Protein AF-A0A969SYC5-F1 (afdb_monomer)

Foldseek 3Di:
DVVPDDDDDDPPDDPCVVLLVVQVVCVVVVDQAEAEDLDPVCLLSADPRHWYWYDDPPHDDIDTHHNVNSCVVQVHPGSVCVVVLCLQQDDPVVRRPHNPPGHDPPPD

Nearest PDB structures (foldseek):
  1taq-assembly1_A  TM=8.694E-01  e=1.269E-05  Thermus aquaticus
  6vde-assembly1_A  TM=8.308E-01  e=5.771E-05  Mycolicibacterium smegmatis
  5hml-assembly2_B  TM=8.496E-01  e=2.017E-04  Tequintavirus T5
  5hp4-assembly1_A  TM=8.505E-01  e=5.786E-04  Tequintavirus T5
  3zde-assembly1_A  TM=8.507E-01  e=5.417E-04  Escherichia coli

Sequence (108 aa):
DAMNIKHQYIQNYEADDVIGTLSVLAYQKGYHVYMVTPDKDYIQLLEDSVFMYKPRKAGNDIEIFDKAAALQKFEIESIPQFIDVLALMGDAADNVPGAPGIGAKNSH

Structure (mmCIF, N/CA/C/O backbone):
data_AF-A0A969SYC5-F1
#
_entry.id   AF-A0A969SYC5-F1
#
loop_
_atom_site.group_PDB
_atom_site.id
_atom_site.type_symbol
_atom_site.label_atom_id
_atom_site.label_alt_id
_atom_site.label_comp_id
_atom_site.label_asym_id
_atom_site.label_entity_id
_atom_site.label_seq_id
_atom_site.pdbx_PDB_ins_code
_atom_site.Cartn_x
_atom_site.Cartn_y
_atom_site.Cartn_z
_atom_site.occupancy
_atom_site.B_iso_or_equiv
_atom_site.auth_seq_id
_atom_site.auth_comp_id
_atom_site.auth_asym_id
_atom_site.auth_atom_id
_atom_site.pdbx_PDB_model_num
ATOM 1 N N . ASP A 1 1 ? 25.010 -11.320 -9.933 1.00 55.66 1 ASP A N 1
ATOM 2 C CA . ASP A 1 1 ? 24.204 -12.260 -9.126 1.00 55.66 1 ASP A CA 1
ATOM 3 C C . ASP A 1 1 ? 23.711 -13.448 -9.935 1.00 55.66 1 ASP A C 1
ATOM 5 O O . ASP A 1 1 ? 23.376 -13.288 -11.103 1.00 55.66 1 ASP A O 1
ATOM 9 N N . ALA A 1 2 ? 23.700 -14.639 -9.321 1.00 68.81 2 ALA A N 1
ATOM 10 C CA . ALA A 1 2 ? 23.469 -15.936 -9.977 1.00 68.81 2 ALA A CA 1
ATOM 11 C C . ALA A 1 2 ? 22.073 -16.104 -10.610 1.00 68.81 2 ALA A C 1
ATOM 13 O O . ALA A 1 2 ? 21.901 -16.944 -11.486 1.00 68.81 2 ALA A O 1
ATOM 14 N N . MET A 1 3 ? 21.092 -15.298 -10.187 1.00 83.88 3 MET A N 1
ATOM 15 C CA . MET A 1 3 ? 19.702 -15.360 -10.665 1.00 83.88 3 MET A CA 1
ATOM 16 C C . MET A 1 3 ? 19.327 -14.239 -11.647 1.00 83.88 3 MET A C 1
ATOM 18 O O . MET A 1 3 ? 18.187 -14.186 -12.094 1.00 83.88 3 MET A O 1
ATOM 22 N N . ASN A 1 4 ? 20.259 -13.336 -11.985 1.00 85.69 4 ASN A N 1
ATOM 23 C CA . ASN A 1 4 ? 20.014 -12.201 -12.888 1.00 85.69 4 ASN A CA 1
ATOM 24 C C . ASN A 1 4 ? 18.807 -11.313 -12.488 1.00 85.69 4 ASN A C 1
ATOM 26 O O . ASN A 1 4 ? 18.106 -10.762 -13.339 1.00 85.69 4 ASN A O 1
ATOM 30 N N . ILE A 1 5 ? 18.558 -11.181 -11.182 1.00 86.62 5 ILE A N 1
ATOM 31 C CA . ILE A 1 5 ? 17.530 -10.292 -10.633 1.00 86.62 5 ILE A CA 1
ATOM 32 C C . ILE A 1 5 ? 18.075 -8.863 -10.673 1.00 86.62 5 ILE A C 1
ATOM 34 O O . ILE A 1 5 ? 19.200 -8.607 -10.246 1.00 86.62 5 ILE A O 1
ATOM 38 N N . LYS A 1 6 ? 17.293 -7.920 -11.205 1.00 89.75 6 LYS A N 1
ATOM 39 C CA . LYS A 1 6 ? 17.680 -6.505 -11.199 1.00 89.75 6 LYS A CA 1
ATOM 40 C C . LYS A 1 6 ? 17.503 -5.933 -9.801 1.00 89.75 6 LYS A C 1
ATOM 42 O O . LYS A 1 6 ? 16.414 -6.008 -9.244 1.00 89.75 6 LYS A O 1
ATOM 47 N N . HIS A 1 7 ? 18.554 -5.319 -9.276 1.00 89.62 7 HIS A N 1
ATOM 48 C CA . HIS A 1 7 ? 18.494 -4.570 -8.027 1.00 89.62 7 HIS A CA 1
ATOM 49 C C . HIS A 1 7 ? 18.327 -3.089 -8.372 1.00 89.62 7 HIS A C 1
ATOM 51 O O . HIS A 1 7 ? 19.028 -2.580 -9.248 1.00 89.62 7 HIS A O 1
ATOM 57 N N . GLN A 1 8 ? 17.381 -2.415 -7.724 1.00 89.81 8 GLN A N 1
ATOM 58 C CA . GLN A 1 8 ? 17.132 -0.987 -7.905 1.00 89.81 8 GLN A CA 1
ATOM 59 C C . GLN A 1 8 ? 17.269 -0.289 -6.559 1.00 89.81 8 GLN A C 1
ATOM 61 O O . GLN A 1 8 ? 16.737 -0.757 -5.558 1.00 89.81 8 GLN A O 1
ATOM 66 N N . TYR A 1 9 ? 17.997 0.819 -6.555 1.00 91.25 9 TYR A N 1
ATOM 67 C CA . TYR A 1 9 ? 18.175 1.687 -5.402 1.00 91.25 9 TYR A CA 1
ATOM 68 C C . TYR A 1 9 ? 18.200 3.124 -5.905 1.00 91.25 9 TYR A C 1
ATOM 70 O O . TYR A 1 9 ? 18.903 3.430 -6.872 1.00 91.25 9 TYR A O 1
ATOM 78 N N . ILE A 1 10 ? 17.439 3.993 -5.249 1.00 92.44 10 ILE A N 1
ATOM 79 C CA . ILE A 1 10 ? 17.434 5.423 -5.529 1.00 92.44 10 ILE A CA 1
ATOM 80 C C . ILE A 1 10 ? 17.911 6.127 -4.265 1.00 92.44 10 ILE A C 1
ATOM 82 O O . ILE A 1 10 ? 17.380 5.918 -3.179 1.00 92.44 10 ILE A O 1
ATOM 86 N N .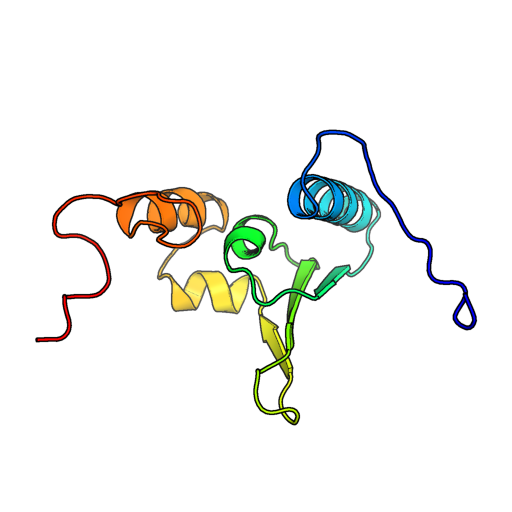 GLN A 1 11 ? 18.953 6.943 -4.407 1.00 94.31 11 GLN A N 1
ATOM 87 C CA . GLN A 1 11 ? 19.526 7.665 -3.281 1.00 94.31 11 GLN A CA 1
ATOM 88 C C . GLN A 1 11 ? 18.478 8.592 -2.648 1.00 94.31 11 GLN A C 1
ATOM 90 O O . GLN A 1 11 ? 17.837 9.364 -3.357 1.00 94.31 11 GLN A O 1
ATOM 95 N N . ASN A 1 12 ? 18.377 8.548 -1.316 1.00 93.38 12 ASN A N 1
ATOM 96 C CA . ASN A 1 12 ? 17.440 9.320 -0.485 1.00 93.38 12 ASN A CA 1
ATOM 97 C C . ASN A 1 12 ? 15.953 8.940 -0.614 1.00 93.38 12 ASN A C 1
ATOM 99 O O . ASN A 1 12 ? 15.117 9.719 -0.171 1.00 93.38 12 ASN A O 1
ATOM 103 N N . TYR A 1 13 ? 15.633 7.783 -1.196 1.00 92.19 13 TYR A N 1
ATOM 104 C CA . TYR A 1 13 ? 14.280 7.223 -1.178 1.00 92.19 13 TYR A CA 1
ATOM 105 C C . TYR A 1 13 ? 14.267 5.919 -0.395 1.00 92.19 13 TYR A C 1
ATOM 107 O O . TYR A 1 13 ? 15.257 5.174 -0.397 1.00 92.19 13 TYR A O 1
ATOM 115 N N . GLU A 1 14 ? 13.147 5.652 0.260 1.00 89.62 14 GLU A N 1
ATOM 116 C CA . GLU A 1 14 ? 12.930 4.395 0.951 1.00 89.62 14 GLU A CA 1
ATOM 117 C C . GLU A 1 14 ? 12.555 3.287 -0.050 1.00 89.62 14 GLU A C 1
ATOM 119 O O . GLU A 1 14 ? 12.305 3.514 -1.241 1.00 89.62 14 GLU A O 1
ATOM 124 N N . ALA A 1 15 ? 12.642 2.030 0.386 1.00 89.94 15 ALA A N 1
ATOM 125 C CA . ALA A 1 15 ? 12.415 0.896 -0.511 1.00 89.94 15 ALA A CA 1
ATOM 126 C C . ALA A 1 15 ? 10.949 0.811 -0.972 1.00 89.94 15 ALA A C 1
ATOM 128 O O . ALA A 1 15 ? 10.675 0.391 -2.097 1.00 89.94 15 ALA A O 1
ATOM 129 N N . ASP A 1 16 ? 10.026 1.219 -0.112 1.00 88.75 16 ASP A N 1
ATOM 130 C CA . ASP A 1 16 ? 8.592 1.325 -0.356 1.00 88.75 16 ASP A CA 1
ATOM 131 C C . ASP A 1 16 ? 8.224 2.422 -1.355 1.00 88.75 16 ASP A C 1
ATOM 133 O O . ASP A 1 16 ? 7.394 2.155 -2.222 1.00 88.75 16 ASP A O 1
ATOM 137 N N . ASP A 1 17 ? 8.909 3.567 -1.364 1.00 90.75 17 ASP A N 1
ATOM 138 C CA . ASP A 1 17 ? 8.754 4.582 -2.415 1.00 90.75 17 ASP A CA 1
ATOM 139 C C . ASP A 1 17 ? 9.059 3.993 -3.802 1.00 90.75 17 ASP A C 1
ATOM 141 O O . ASP A 1 17 ? 8.323 4.173 -4.784 1.00 90.75 17 ASP A O 1
ATOM 145 N N . VAL A 1 18 ? 10.173 3.257 -3.891 1.00 93.81 18 VAL A N 1
ATOM 146 C CA . VAL A 1 18 ? 10.637 2.642 -5.139 1.00 93.81 18 VAL A CA 1
ATOM 147 C C . VAL A 1 18 ? 9.692 1.522 -5.562 1.00 93.81 18 VAL A C 1
ATOM 149 O O . VAL A 1 18 ? 9.294 1.465 -6.730 1.00 93.81 18 VAL A O 1
ATOM 152 N N . ILE A 1 19 ? 9.311 0.634 -4.639 1.00 92.94 19 ILE A N 1
ATOM 153 C CA . ILE A 1 19 ? 8.404 -0.475 -4.946 1.00 92.94 19 ILE A CA 1
ATOM 154 C C . ILE A 1 19 ? 7.016 0.056 -5.297 1.00 92.94 19 ILE A C 1
ATOM 156 O O . ILE A 1 19 ? 6.472 -0.363 -6.314 1.00 92.94 19 ILE A O 1
ATOM 160 N N . GLY A 1 20 ? 6.474 1.010 -4.544 1.00 92.88 20 GLY A N 1
ATOM 161 C CA . GLY A 1 20 ? 5.190 1.644 -4.832 1.00 92.88 20 GLY A CA 1
ATOM 162 C C . GLY A 1 20 ? 5.154 2.258 -6.225 1.00 92.88 20 GLY A C 1
ATOM 163 O O . GLY A 1 20 ? 4.259 1.951 -7.017 1.00 92.88 20 GLY A O 1
ATOM 164 N N . THR A 1 21 ? 6.191 3.018 -6.584 1.00 95.00 21 THR A N 1
ATOM 165 C CA . THR A 1 21 ? 6.328 3.592 -7.929 1.00 95.00 21 THR A CA 1
ATOM 166 C C . THR A 1 21 ? 6.343 2.508 -9.011 1.00 95.00 21 THR A C 1
ATOM 168 O O . THR A 1 21 ? 5.610 2.593 -10.000 1.00 95.00 21 THR A O 1
ATOM 171 N N . LEU A 1 22 ? 7.160 1.463 -8.848 1.00 95.69 22 LEU A N 1
ATOM 172 C CA . LEU A 1 22 ? 7.270 0.388 -9.837 1.00 95.69 22 LEU A CA 1
ATOM 173 C C . LEU A 1 22 ? 5.986 -0.441 -9.947 1.00 95.69 22 LEU A C 1
ATOM 175 O O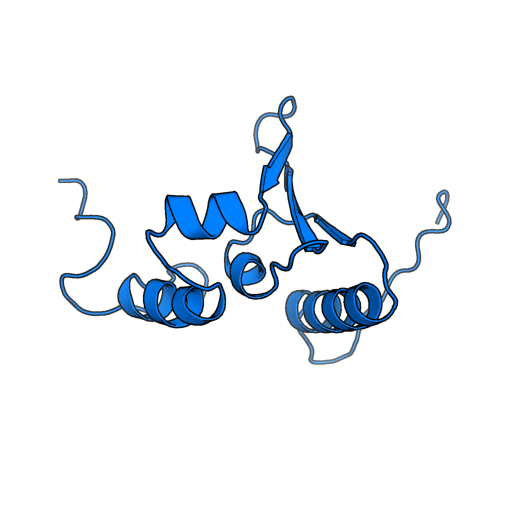 . LEU A 1 22 ? 5.606 -0.808 -11.061 1.00 95.69 22 LEU A O 1
ATOM 179 N N . SER A 1 23 ? 5.309 -0.703 -8.830 1.00 95.81 23 SER A N 1
ATOM 180 C CA . SER A 1 23 ? 4.049 -1.444 -8.776 1.00 95.81 23 SER A CA 1
ATOM 181 C C . SER A 1 23 ? 2.951 -0.726 -9.548 1.00 95.81 23 SER A C 1
ATOM 183 O O . SER A 1 23 ? 2.315 -1.340 -10.404 1.00 95.81 23 SER A O 1
ATOM 185 N N . VAL A 1 24 ? 2.789 0.584 -9.338 1.00 93.94 24 VAL A N 1
ATOM 186 C CA . VAL A 1 24 ? 1.810 1.395 -10.078 1.00 93.94 24 VAL A CA 1
ATOM 187 C C . VAL A 1 24 ? 2.141 1.427 -11.572 1.00 93.94 24 VAL A C 1
ATOM 189 O O . VAL A 1 24 ? 1.269 1.181 -12.406 1.00 93.94 24 VAL A O 1
ATOM 192 N N . LEU A 1 25 ? 3.405 1.665 -11.937 1.00 96.50 25 LEU A N 1
ATOM 193 C CA . LEU A 1 25 ? 3.821 1.701 -13.344 1.00 96.50 25 LEU A CA 1
ATOM 194 C C . LEU A 1 25 ? 3.651 0.348 -14.050 1.00 96.50 25 LEU A C 1
ATOM 196 O O . LEU A 1 25 ? 3.347 0.309 -15.244 1.00 96.50 25 LEU A O 1
ATOM 200 N N . ALA A 1 26 ? 3.882 -0.764 -13.351 1.00 97.00 26 ALA A N 1
ATOM 201 C CA . ALA A 1 26 ? 3.686 -2.104 -13.890 1.00 97.00 26 ALA A CA 1
ATOM 202 C C . ALA A 1 26 ? 2.194 -2.431 -14.037 1.00 97.00 26 ALA A C 1
ATOM 204 O O . ALA A 1 26 ? 1.774 -2.899 -15.096 1.00 97.00 26 ALA A O 1
ATOM 205 N N . TYR A 1 27 ? 1.380 -2.105 -13.034 1.00 96.75 27 TYR A N 1
ATOM 206 C CA . TYR A 1 27 ? -0.070 -2.259 -13.100 1.00 96.75 27 TYR A CA 1
ATOM 207 C C . TYR A 1 27 ? -0.678 -1.494 -14.283 1.00 96.75 27 TYR A C 1
ATOM 209 O O . TYR A 1 27 ? -1.411 -2.069 -15.084 1.00 96.75 27 TYR A O 1
ATOM 217 N N . GLN A 1 28 ? -0.283 -0.232 -14.482 1.00 96.44 28 GLN A N 1
ATOM 218 C CA . GLN A 1 28 ? -0.728 0.590 -15.618 1.00 96.44 28 GLN A CA 1
ATOM 219 C C . GLN A 1 28 ? -0.335 0.013 -16.986 1.00 96.44 28 GLN A C 1
ATOM 221 O O . GLN A 1 28 ? -0.962 0.321 -17.998 1.00 96.44 28 GLN A O 1
ATOM 226 N N . LYS A 1 29 ? 0.697 -0.835 -17.034 1.00 97.94 29 LYS A N 1
ATOM 227 C CA . LYS A 1 29 ? 1.117 -1.565 -18.238 1.00 97.94 29 LYS A CA 1
ATOM 228 C C . LYS A 1 29 ? 0.424 -2.926 -18.391 1.00 97.94 29 LYS A C 1
ATOM 230 O O . LYS A 1 29 ? 0.761 -3.661 -19.316 1.00 97.94 29 LYS A O 1
ATOM 235 N N . GLY A 1 30 ? -0.522 -3.260 -17.513 1.00 97.44 30 GLY A N 1
ATOM 236 C CA . GLY A 1 30 ? -1.291 -4.504 -17.542 1.00 97.44 30 GLY A CA 1
ATOM 237 C C . GLY A 1 30 ? -0.569 -5.714 -16.947 1.00 97.44 30 GLY A C 1
ATOM 238 O O . GLY A 1 30 ? -0.953 -6.845 -17.237 1.00 97.44 30 GLY A O 1
ATOM 239 N N . TYR A 1 31 ? 0.486 -5.512 -16.152 1.00 97.88 31 TYR A N 1
ATOM 240 C CA . TYR A 1 31 ? 1.151 -6.616 -15.459 1.00 97.88 31 TYR A CA 1
ATOM 241 C C . TYR A 1 31 ? 0.409 -7.013 -14.180 1.00 97.88 31 TYR A C 1
ATOM 243 O O . TYR A 1 31 ? -0.142 -6.167 -13.477 1.00 97.88 31 TYR A O 1
ATOM 251 N N . HIS A 1 32 ? 0.498 -8.299 -13.834 1.00 97.25 32 HIS A N 1
ATOM 252 C CA . HIS A 1 32 ? 0.225 -8.770 -12.479 1.00 97.25 32 HIS A CA 1
ATOM 253 C C . HIS A 1 32 ? 1.451 -8.526 -11.600 1.00 97.25 32 HIS A C 1
ATOM 255 O O . HIS A 1 32 ? 2.559 -8.956 -11.933 1.00 97.25 32 HIS A O 1
ATOM 261 N N . VAL A 1 33 ? 1.252 -7.838 -10.481 1.00 97.88 33 VAL A N 1
ATOM 262 C CA . VAL A 1 33 ? 2.324 -7.410 -9.581 1.00 97.88 33 VAL A CA 1
ATOM 263 C C . VAL A 1 33 ? 2.177 -8.114 -8.240 1.00 97.88 33 VAL A C 1
ATOM 265 O O . VAL A 1 33 ? 1.115 -8.073 -7.629 1.00 97.88 33 VAL A O 1
ATOM 268 N N . TYR A 1 34 ? 3.263 -8.719 -7.761 1.00 96.75 34 TYR A N 1
ATOM 269 C CA . TYR A 1 34 ? 3.351 -9.299 -6.422 1.00 96.75 34 TYR A CA 1
ATOM 270 C C . TYR A 1 34 ? 4.436 -8.574 -5.628 1.00 96.75 34 TYR A C 1
ATOM 272 O O . TYR A 1 34 ? 5.625 -8.706 -5.923 1.00 96.75 34 TYR A O 1
ATOM 280 N N . MET A 1 35 ? 4.028 -7.808 -4.620 1.00 96.06 35 MET A N 1
ATOM 281 C CA . MET A 1 35 ? 4.927 -7.102 -3.710 1.00 96.06 35 MET A CA 1
ATOM 282 C C . MET A 1 35 ? 5.251 -8.011 -2.525 1.00 96.06 35 MET A C 1
ATOM 284 O O . MET A 1 35 ? 4.379 -8.314 -1.712 1.00 96.06 35 MET A O 1
ATOM 288 N N . VAL A 1 36 ? 6.495 -8.482 -2.432 1.00 93.50 36 VAL A N 1
ATOM 289 C CA . VAL A 1 36 ? 6.922 -9.409 -1.373 1.00 93.50 36 VAL A CA 1
ATOM 290 C C . VAL A 1 36 ? 7.326 -8.622 -0.129 1.00 93.50 36 VAL A C 1
ATOM 292 O O . VAL A 1 36 ? 8.473 -8.201 -0.003 1.00 93.50 36 VAL A O 1
ATOM 295 N N . THR A 1 37 ? 6.385 -8.415 0.790 1.00 90.94 37 THR A N 1
ATOM 296 C CA . THR A 1 37 ? 6.625 -7.692 2.046 1.00 90.94 37 THR A CA 1
ATOM 297 C C . THR A 1 37 ? 5.589 -8.061 3.118 1.00 90.94 37 THR A C 1
ATOM 299 O O . THR A 1 37 ? 4.421 -8.292 2.795 1.00 90.94 37 THR A O 1
ATOM 302 N N . PRO A 1 38 ? 5.970 -8.156 4.409 1.00 89.62 38 PRO A N 1
ATOM 303 C CA . PRO A 1 38 ? 5.005 -8.244 5.503 1.00 89.62 38 PRO A CA 1
ATOM 304 C C . PRO A 1 38 ? 4.406 -6.879 5.887 1.00 89.62 38 PRO A C 1
ATOM 306 O O . PRO A 1 38 ? 3.407 -6.863 6.615 1.00 89.6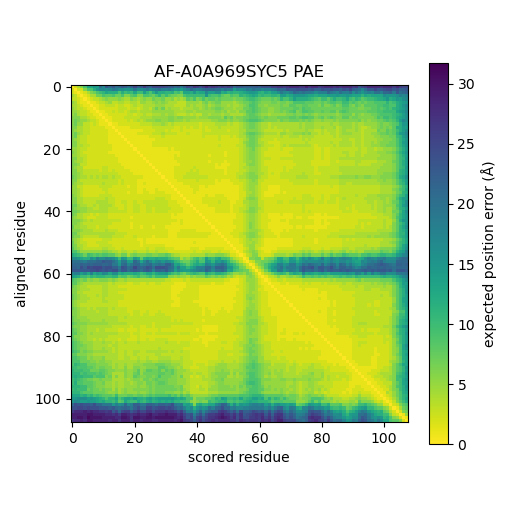2 38 PRO A O 1
ATOM 309 N N . ASP A 1 39 ? 5.015 -5.786 5.421 1.00 90.38 39 ASP A N 1
ATOM 310 C CA . ASP A 1 39 ? 4.683 -4.406 5.758 1.00 90.38 39 ASP A CA 1
ATOM 311 C C . ASP A 1 39 ? 3.252 -4.058 5.350 1.00 90.38 39 ASP A C 1
ATOM 313 O O . ASP A 1 39 ? 2.831 -4.333 4.228 1.00 90.38 39 ASP A O 1
ATOM 317 N N . LYS A 1 40 ? 2.480 -3.516 6.289 1.00 90.25 40 LYS A N 1
ATOM 318 C CA . LYS A 1 40 ? 1.056 -3.242 6.096 1.00 90.25 40 LYS A CA 1
ATOM 319 C C . LYS A 1 40 ? 0.818 -1.960 5.299 1.00 90.25 40 LYS A C 1
ATOM 321 O O . LYS A 1 40 ? -0.259 -1.837 4.729 1.00 90.25 40 LYS A O 1
ATOM 326 N N . ASP A 1 41 ? 1.803 -1.082 5.172 1.00 91.00 41 ASP A N 1
ATOM 327 C CA . ASP A 1 41 ? 1.640 0.183 4.451 1.00 91.00 41 ASP A CA 1
ATOM 328 C C . ASP A 1 41 ? 1.391 -0.042 2.962 1.00 91.00 41 ASP A C 1
ATOM 330 O O . ASP A 1 41 ? 0.631 0.676 2.317 1.00 91.00 41 ASP A O 1
ATOM 334 N N . TYR A 1 42 ? 1.892 -1.156 2.432 1.00 94.75 42 TYR A N 1
ATOM 335 C CA . TYR A 1 42 ? 1.692 -1.574 1.047 1.00 94.75 42 TYR A CA 1
ATOM 336 C C . TYR A 1 42 ? 0.237 -1.938 0.726 1.00 94.75 42 TYR A C 1
ATOM 338 O O . TYR A 1 42 ? -0.105 -2.085 -0.448 1.00 94.75 42 TYR A O 1
ATOM 346 N N . ILE A 1 43 ? -0.637 -2.048 1.733 1.00 95.62 43 ILE A N 1
ATOM 347 C CA . ILE A 1 43 ? -2.080 -2.221 1.526 1.00 95.62 43 ILE A CA 1
ATOM 348 C C . ILE A 1 43 ? -2.645 -1.039 0.728 1.00 95.62 43 ILE A C 1
ATOM 350 O O . ILE A 1 43 ? -3.519 -1.251 -0.110 1.00 95.62 43 ILE A O 1
ATOM 354 N N . GLN A 1 44 ? -2.101 0.173 0.899 1.00 95.06 44 GLN A N 1
ATOM 355 C CA . GLN A 1 44 ? -2.528 1.365 0.153 1.00 95.06 44 GLN A CA 1
ATOM 356 C C . GLN A 1 44 ? -2.278 1.273 -1.365 1.00 95.06 44 GLN A C 1
ATOM 358 O O . GLN A 1 44 ? -2.847 2.045 -2.131 1.00 95.06 44 GLN A O 1
ATOM 363 N N . LEU A 1 45 ? -1.426 0.339 -1.803 1.00 95.81 45 LEU A N 1
ATOM 364 C CA . LEU A 1 45 ? -1.051 0.130 -3.205 1.00 95.81 45 LEU A CA 1
ATOM 365 C C . LEU A 1 45 ? -1.864 -0.984 -3.883 1.00 95.81 45 LEU A C 1
ATOM 367 O O . LEU A 1 45 ? -1.635 -1.274 -5.059 1.00 95.81 45 LEU A O 1
ATOM 371 N N . LEU A 1 46 ? -2.756 -1.660 -3.151 1.00 97.06 46 LEU A N 1
ATOM 372 C CA . LEU A 1 46 ? -3.526 -2.779 -3.686 1.00 97.06 46 LEU A CA 1
ATOM 373 C C . LEU A 1 46 ? -4.489 -2.317 -4.781 1.00 97.06 46 LEU A C 1
ATOM 375 O O . LEU A 1 46 ? -5.286 -1.398 -4.611 1.00 97.06 46 LEU A O 1
ATOM 379 N N . GLU A 1 47 ? -4.462 -3.049 -5.885 1.00 96.88 47 GLU A N 1
ATOM 380 C CA . GLU A 1 47 ? -5.344 -2.891 -7.035 1.00 96.88 47 GLU A CA 1
ATOM 381 C C . GLU A 1 47 ? -5.770 -4.270 -7.535 1.00 96.88 47 GLU A C 1
ATOM 383 O O . GLU A 1 47 ? -5.288 -5.294 -7.053 1.00 96.88 47 GLU A O 1
ATOM 388 N N . ASP A 1 48 ? -6.653 -4.323 -8.530 1.00 96.25 48 ASP A N 1
ATOM 389 C CA . ASP A 1 48 ? -7.235 -5.579 -9.025 1.00 96.25 48 ASP A CA 1
ATOM 390 C C . ASP A 1 48 ? -6.178 -6.591 -9.520 1.00 96.25 48 ASP A C 1
ATOM 392 O O . ASP A 1 48 ? -6.432 -7.792 -9.583 1.00 96.25 48 ASP A O 1
ATOM 396 N N . SER A 1 49 ? -4.979 -6.125 -9.887 1.00 96.94 49 SER A N 1
ATOM 397 C CA . SER A 1 49 ? -3.839 -6.965 -10.293 1.00 96.94 49 SER A CA 1
ATOM 398 C C . SER A 1 49 ? -2.544 -6.651 -9.538 1.00 96.94 49 SER A C 1
ATOM 400 O O . SER A 1 49 ? -1.459 -6.999 -10.010 1.00 96.94 49 SER A O 1
ATOM 402 N N . VAL A 1 50 ? -2.647 -6.015 -8.369 1.00 97.88 50 VAL A N 1
ATOM 403 C CA . VAL A 1 50 ? -1.517 -5.742 -7.472 1.00 97.88 50 VAL A CA 1
ATOM 404 C C . VAL A 1 50 ? -1.786 -6.427 -6.139 1.00 97.88 50 VAL A C 1
ATOM 406 O O . VAL A 1 50 ? -2.761 -6.123 -5.459 1.00 97.88 50 VAL A O 1
ATOM 409 N N . PHE A 1 51 ? -0.906 -7.351 -5.768 1.00 97.50 51 PHE A N 1
ATOM 410 C CA . PHE A 1 51 ? -1.062 -8.225 -4.612 1.00 97.50 51 PHE A CA 1
ATOM 411 C C . PHE A 1 51 ? 0.100 -8.055 -3.642 1.00 97.50 51 PHE A C 1
ATOM 413 O O . PHE A 1 51 ? 1.247 -7.853 -4.052 1.00 97.50 51 PHE A O 1
ATOM 420 N N . MET A 1 52 ? -0.169 -8.235 -2.354 1.00 96.50 52 MET A N 1
ATOM 421 C CA . MET A 1 52 ? 0.877 -8.402 -1.353 1.00 96.50 52 MET A CA 1
ATOM 422 C C . MET A 1 52 ? 1.159 -9.884 -1.136 1.00 96.50 52 MET A C 1
ATOM 424 O O . MET A 1 52 ? 0.256 -10.674 -0.877 1.00 96.50 52 MET A O 1
ATOM 428 N N . TYR A 1 53 ? 2.427 -10.261 -1.199 1.00 94.62 53 TYR A N 1
ATOM 429 C CA . TYR A 1 53 ? 2.903 -11.609 -0.927 1.00 94.62 53 TYR A CA 1
ATOM 430 C C . TYR A 1 53 ? 3.628 -11.602 0.418 1.00 94.62 53 TYR A C 1
ATOM 432 O O . TYR A 1 53 ? 4.769 -11.149 0.523 1.00 94.62 53 TYR A O 1
ATOM 440 N N . LYS A 1 54 ? 2.954 -12.073 1.468 1.00 90.62 54 LYS A N 1
ATOM 441 C CA 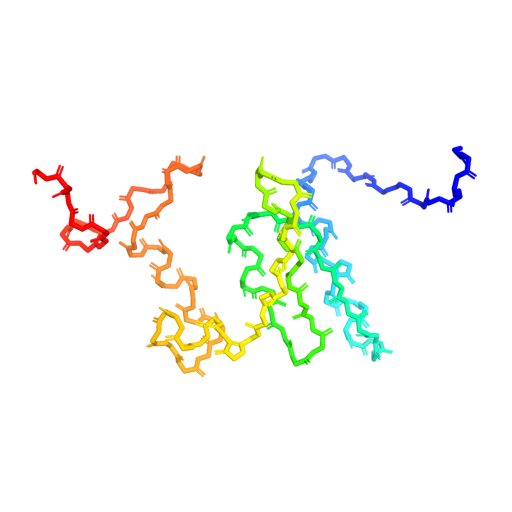. LYS A 1 54 ? 3.422 -11.964 2.854 1.00 90.62 54 LYS A CA 1
ATOM 442 C C . LYS A 1 54 ? 4.064 -13.285 3.298 1.00 90.62 54 LYS A C 1
ATOM 444 O O . LYS A 1 54 ? 3.343 -14.245 3.589 1.00 90.62 54 LYS A O 1
ATOM 449 N N . PRO A 1 55 ? 5.405 -13.376 3.374 1.00 82.75 55 PRO A N 1
ATOM 450 C CA . PRO A 1 55 ? 6.064 -14.561 3.913 1.00 82.75 55 PRO A CA 1
ATOM 451 C C . PRO A 1 55 ? 5.840 -14.641 5.433 1.00 82.75 55 PRO A C 1
ATOM 453 O O . PRO A 1 55 ? 6.173 -13.708 6.167 1.00 82.75 55 PRO A O 1
ATOM 456 N N . ARG A 1 56 ? 5.270 -15.743 5.943 1.00 77.31 56 ARG A N 1
ATOM 457 C CA . ARG A 1 56 ? 5.080 -15.918 7.395 1.00 77.31 56 ARG A CA 1
ATOM 458 C C . ARG A 1 56 ? 6.394 -16.280 8.091 1.00 77.31 56 ARG A C 1
ATOM 460 O O . ARG A 1 56 ? 7.182 -17.080 7.591 1.00 77.31 56 ARG A O 1
ATOM 467 N N . LYS A 1 57 ? 6.582 -15.761 9.314 1.00 66.88 57 LYS A N 1
ATOM 468 C CA . LYS A 1 57 ? 7.788 -15.939 10.157 1.00 66.88 57 LYS A CA 1
ATOM 469 C C . LYS A 1 57 ? 8.157 -17.403 10.489 1.00 66.88 57 LYS A C 1
ATOM 471 O O . LYS A 1 57 ? 9.254 -17.628 10.982 1.00 66.88 57 LYS A O 1
ATOM 476 N N . ALA A 1 58 ? 7.283 -18.383 10.228 1.00 65.31 58 ALA A N 1
ATOM 477 C CA . ALA A 1 58 ? 7.482 -19.801 10.567 1.00 65.31 58 ALA A CA 1
ATOM 478 C C . ALA A 1 58 ? 7.610 -20.749 9.350 1.00 65.31 58 ALA A C 1
ATOM 480 O O . ALA A 1 58 ? 7.497 -21.963 9.497 1.00 65.31 58 ALA A O 1
ATOM 481 N N . GLY A 1 59 ? 7.865 -20.214 8.152 1.00 60.06 59 GLY A N 1
ATOM 482 C CA . GLY A 1 59 ? 8.506 -20.966 7.066 1.00 60.06 59 GLY A CA 1
ATOM 483 C C . GLY A 1 59 ? 7.631 -21.791 6.119 1.00 60.06 59 GLY A C 1
ATOM 484 O O . GLY A 1 59 ? 8.144 -22.142 5.065 1.00 60.06 59 GLY A O 1
ATOM 485 N N . ASN A 1 60 ? 6.352 -22.063 6.406 1.00 61.53 60 ASN A N 1
ATOM 486 C CA . ASN A 1 60 ? 5.578 -22.987 5.553 1.00 61.53 60 ASN A CA 1
ATOM 487 C C . ASN A 1 60 ? 4.325 -22.416 4.881 1.00 61.53 60 ASN A C 1
ATOM 489 O O . ASN A 1 60 ? 3.857 -23.021 3.925 1.00 61.53 60 ASN A O 1
ATOM 493 N N . ASP A 1 61 ? 3.838 -21.243 5.292 1.00 78.50 61 ASP A N 1
ATOM 494 C CA . ASP A 1 61 ? 2.640 -20.651 4.691 1.00 78.50 61 ASP A CA 1
ATOM 495 C C . ASP A 1 61 ? 2.927 -19.246 4.161 1.00 78.50 61 ASP A C 1
ATOM 497 O O . ASP A 1 61 ? 3.428 -18.368 4.869 1.00 78.50 61 ASP A O 1
ATOM 501 N N . ILE A 1 62 ? 2.578 -19.041 2.900 1.00 85.12 62 ILE A N 1
ATOM 502 C CA . ILE A 1 62 ? 2.544 -17.740 2.243 1.00 85.12 62 ILE A CA 1
ATOM 503 C C . ILE A 1 62 ? 1.103 -17.252 2.262 1.00 85.12 62 ILE A C 1
ATOM 505 O O . ILE A 1 62 ? 0.186 -18.001 1.930 1.00 85.12 62 ILE A O 1
ATOM 509 N N . GLU A 1 63 ? 0.911 -15.983 2.599 1.00 90.88 63 GLU A N 1
ATOM 510 C CA . GLU A 1 63 ? -0.374 -15.314 2.440 1.00 90.88 63 GLU A CA 1
ATOM 511 C C . GLU A 1 63 ? -0.299 -14.368 1.242 1.00 90.88 63 GLU A C 1
ATOM 513 O O . GLU A 1 63 ? 0.516 -13.444 1.227 1.00 90.88 63 GLU A O 1
ATOM 518 N N . ILE A 1 64 ? -1.139 -14.608 0.234 1.00 94.44 64 ILE A N 1
ATOM 519 C CA . ILE A 1 64 ? -1.400 -13.627 -0.821 1.00 94.44 64 ILE A CA 1
ATOM 520 C C . ILE A 1 64 ? -2.572 -12.782 -0.333 1.00 94.44 64 ILE A C 1
ATOM 522 O O . ILE A 1 64 ? -3.682 -13.287 -0.185 1.00 94.44 64 ILE A O 1
ATOM 526 N N . PHE A 1 65 ? -2.296 -11.518 -0.035 1.00 96.38 65 PHE A N 1
ATOM 527 C CA . PHE A 1 65 ? -3.268 -10.559 0.464 1.00 96.38 65 PHE A CA 1
ATOM 528 C C . PHE A 1 65 ? -3.641 -9.606 -0.671 1.00 96.38 65 PHE A C 1
ATOM 530 O O . PHE A 1 65 ? -2.777 -8.929 -1.235 1.00 96.38 65 PHE A O 1
ATOM 537 N N . ASP A 1 66 ? -4.917 -9.612 -1.044 1.00 97.56 66 ASP A N 1
ATOM 538 C CA . ASP A 1 66 ? -5.451 -8.862 -2.175 1.00 97.56 66 ASP A CA 1
ATOM 539 C C . ASP A 1 66 ? -6.363 -7.712 -1.727 1.00 97.56 66 ASP A C 1
ATOM 541 O O . ASP A 1 66 ? -6.646 -7.519 -0.539 1.00 97.56 66 ASP A O 1
ATOM 545 N N . LYS A 1 67 ? -6.821 -6.930 -2.709 1.00 97.94 67 LYS A N 1
ATOM 546 C CA . LYS A 1 67 ? -7.728 -5.801 -2.501 1.00 97.94 67 LYS A CA 1
ATOM 547 C C . LYS A 1 67 ? -9.002 -6.215 -1.764 1.00 97.94 67 LYS A C 1
ATOM 549 O O . LYS A 1 67 ? -9.376 -5.558 -0.802 1.00 97.94 67 LYS A O 1
ATOM 554 N N . ALA A 1 68 ? -9.652 -7.307 -2.167 1.00 98.06 68 ALA A N 1
ATOM 555 C CA . ALA A 1 68 ? -10.907 -7.746 -1.557 1.00 98.06 68 ALA A CA 1
ATOM 556 C C . ALA A 1 68 ? -10.722 -8.138 -0.081 1.00 98.06 68 ALA A C 1
ATOM 558 O O . ALA A 1 68 ? -11.518 -7.739 0.771 1.00 98.06 68 ALA A O 1
ATOM 559 N N . ALA A 1 69 ? -9.641 -8.852 0.232 1.00 96.94 69 ALA A N 1
ATOM 560 C CA . ALA A 1 69 ? -9.271 -9.21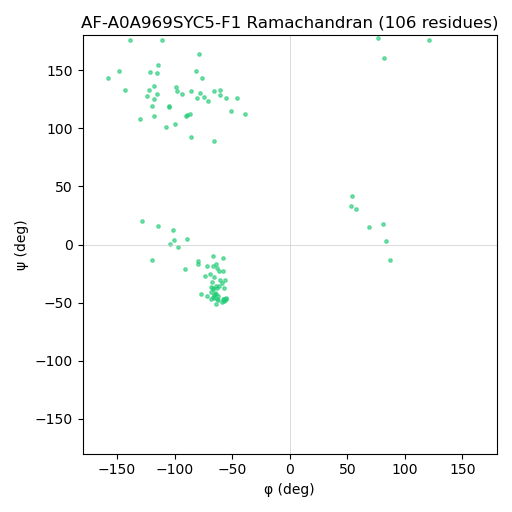1 1.592 1.00 96.94 69 ALA A CA 1
ATOM 561 C C . ALA A 1 69 ? -8.975 -7.970 2.448 1.00 96.94 69 ALA A C 1
ATOM 563 O O . ALA A 1 69 ? -9.360 -7.937 3.617 1.00 96.94 69 ALA A O 1
ATOM 564 N N . ALA A 1 70 ? -8.342 -6.937 1.880 1.00 97.12 70 ALA A N 1
ATOM 565 C CA . ALA A 1 70 ? -8.130 -5.661 2.563 1.00 97.12 70 ALA A CA 1
ATOM 566 C C . ALA A 1 70 ? -9.452 -4.951 2.881 1.00 97.12 70 ALA A C 1
ATOM 568 O O . ALA A 1 70 ? -9.695 -4.622 4.042 1.00 97.12 70 ALA A O 1
ATOM 569 N N . LEU A 1 71 ? -10.329 -4.786 1.885 1.00 97.69 71 LEU A N 1
ATOM 570 C CA . LEU A 1 71 ? -11.638 -4.150 2.070 1.00 97.69 71 LEU A CA 1
ATOM 571 C C . LEU A 1 71 ? -12.452 -4.850 3.165 1.00 97.69 71 LEU A C 1
ATOM 573 O O . LEU A 1 71 ? -12.968 -4.204 4.073 1.00 97.69 71 LEU A O 1
ATOM 577 N N . GLN A 1 72 ? -12.492 -6.185 3.130 1.00 97.62 72 GLN A N 1
ATOM 578 C CA . GLN A 1 72 ? -13.198 -6.979 4.130 1.00 97.62 72 GLN A CA 1
ATOM 579 C C . GLN A 1 72 ? -12.571 -6.853 5.522 1.00 97.62 72 GLN A C 1
ATOM 581 O O . GLN A 1 72 ? -13.286 -6.690 6.506 1.00 97.62 72 GLN A O 1
ATOM 586 N N . LYS A 1 73 ? -11.243 -6.960 5.625 1.00 95.06 73 LYS A N 1
ATOM 587 C CA . LYS A 1 73 ? -10.537 -6.984 6.911 1.00 95.06 73 LYS A CA 1
ATOM 588 C C . LYS A 1 73 ? -10.631 -5.663 7.666 1.00 95.06 73 LYS A C 1
ATOM 590 O O . LYS A 1 73 ? -10.682 -5.684 8.893 1.00 95.06 73 LYS A O 1
ATOM 595 N N . PHE A 1 74 ? -10.586 -4.546 6.946 1.00 94.31 74 PHE A N 1
ATOM 596 C CA . PHE A 1 74 ? -10.608 -3.206 7.533 1.00 94.31 74 PHE A CA 1
ATOM 597 C C . PHE A 1 74 ? -11.987 -2.548 7.467 1.00 94.31 74 PHE A C 1
ATOM 599 O O . PHE A 1 74 ? -12.118 -1.408 7.894 1.00 94.31 74 PHE A O 1
ATOM 606 N N . GLU A 1 75 ? -12.999 -3.268 6.968 1.00 95.81 75 GLU A N 1
ATOM 607 C CA . GLU A 1 75 ? -14.384 -2.796 6.856 1.00 95.81 75 GLU A CA 1
ATOM 608 C C . GLU A 1 75 ? -14.492 -1.463 6.091 1.00 95.81 75 GLU A C 1
ATOM 610 O O . GLU A 1 75 ? -15.235 -0.558 6.465 1.00 95.81 75 GLU A O 1
ATOM 615 N N . ILE A 1 76 ? -13.729 -1.353 4.999 1.00 96.56 76 ILE A N 1
ATOM 616 C CA . ILE A 1 76 ? -13.683 -0.181 4.116 1.00 96.56 76 ILE A CA 1
ATOM 617 C C . ILE A 1 76 ? -14.233 -0.520 2.731 1.00 96.56 76 ILE A C 1
ATOM 619 O O . ILE A 1 76 ? -14.183 -1.661 2.276 1.00 96.56 76 ILE A O 1
ATOM 623 N N . GLU A 1 77 ? -14.737 0.491 2.033 1.00 97.62 77 GLU A N 1
ATOM 624 C CA . GLU A 1 77 ? -15.315 0.355 0.692 1.00 97.62 77 GLU A CA 1
ATOM 625 C C . GLU A 1 77 ? -14.270 0.559 -0.413 1.00 97.62 77 GLU A C 1
ATOM 627 O O . GLU A 1 77 ? -14.453 0.109 -1.544 1.00 97.62 77 GLU A O 1
ATOM 632 N N . SER A 1 78 ? -13.157 1.231 -0.103 1.00 97.50 78 SER A N 1
ATOM 633 C CA . SER A 1 78 ? -12.084 1.504 -1.060 1.00 97.50 78 SER A CA 1
ATOM 634 C C . SER A 1 78 ? -10.708 1.556 -0.392 1.00 97.50 78 SER A C 1
ATOM 636 O O . SER A 1 78 ? -10.584 1.972 0.756 1.00 97.50 78 SER A O 1
ATOM 638 N N . ILE A 1 79 ? -9.658 1.173 -1.128 1.00 96.88 79 ILE A N 1
ATOM 639 C CA . ILE A 1 79 ? -8.273 1.165 -0.625 1.00 96.88 79 ILE A CA 1
ATOM 640 C C . ILE A 1 79 ? -7.796 2.537 -0.120 1.00 96.88 79 ILE A C 1
ATOM 642 O O . ILE A 1 79 ? -7.149 2.558 0.922 1.00 96.88 79 ILE A O 1
ATOM 646 N N . PRO A 1 80 ? -8.145 3.687 -0.734 1.00 96.25 80 PRO A N 1
ATOM 647 C CA . PRO A 1 80 ? -7.757 4.991 -0.194 1.00 96.25 80 PRO A CA 1
ATOM 648 C C . PRO A 1 80 ? -8.210 5.246 1.254 1.00 96.25 80 PRO A C 1
ATOM 650 O O . PRO A 1 80 ? -7.493 5.910 1.996 1.00 96.25 80 PRO A O 1
ATOM 653 N N . GLN A 1 81 ? -9.340 4.675 1.696 1.00 97.19 81 GLN A N 1
ATOM 654 C CA . GLN A 1 81 ? -9.806 4.796 3.089 1.00 97.19 81 GLN A CA 1
ATOM 655 C C . GLN A 1 81 ? -8.884 4.083 4.087 1.00 97.19 81 GLN A C 1
ATOM 657 O O . GLN A 1 81 ? -8.925 4.375 5.279 1.00 97.19 81 GLN A O 1
ATOM 662 N N . PHE A 1 82 ? -8.034 3.159 3.627 1.00 95.69 82 PHE A N 1
ATOM 663 C CA . PHE A 1 82 ? -7.054 2.503 4.487 1.00 95.69 82 PHE A CA 1
ATOM 664 C C . PHE A 1 82 ? -6.073 3.505 5.114 1.00 95.69 82 PHE A C 1
ATOM 666 O O . PHE A 1 82 ? -5.644 3.301 6.245 1.00 95.69 82 PHE A O 1
ATOM 673 N N . ILE A 1 83 ? -5.771 4.610 4.424 1.00 92.44 83 ILE A N 1
ATOM 674 C CA . ILE A 1 83 ? -4.910 5.678 4.952 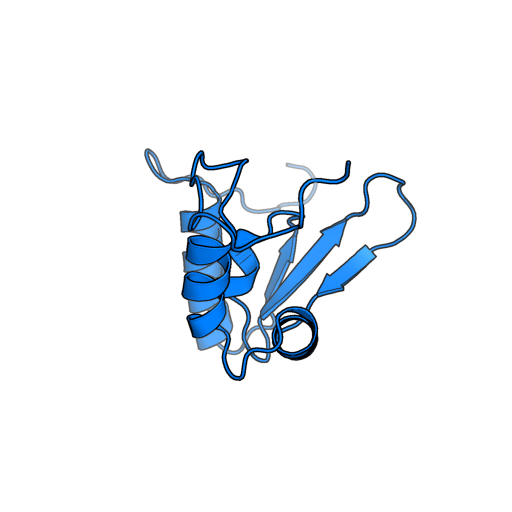1.00 92.44 83 ILE A CA 1
ATOM 675 C C . ILE A 1 83 ? -5.554 6.301 6.196 1.00 92.44 83 ILE A C 1
ATOM 677 O O . ILE A 1 83 ? -4.893 6.462 7.221 1.00 92.44 83 ILE A O 1
ATOM 681 N N . ASP A 1 84 ? -6.860 6.579 6.141 1.00 92.62 84 ASP A N 1
ATOM 682 C CA . ASP A 1 84 ? -7.610 7.101 7.287 1.00 92.62 84 ASP A CA 1
ATOM 683 C C . ASP A 1 84 ? -7.667 6.073 8.423 1.00 92.62 84 ASP A C 1
ATOM 685 O O . ASP A 1 84 ? -7.466 6.419 9.588 1.00 92.62 84 ASP A O 1
ATOM 689 N N . VAL A 1 85 ? -7.885 4.793 8.096 1.00 93.25 85 VAL A N 1
ATOM 690 C CA . VAL A 1 85 ? -7.860 3.696 9.077 1.00 93.25 85 VAL A CA 1
ATOM 691 C C . VAL A 1 85 ? -6.518 3.654 9.806 1.00 93.25 85 VAL A C 1
ATOM 693 O O . VAL A 1 85 ? -6.494 3.619 11.036 1.00 93.25 85 VAL A O 1
ATOM 696 N N . LEU A 1 86 ? -5.406 3.701 9.071 1.00 91.44 86 LEU A N 1
ATOM 697 C CA . LEU A 1 86 ? -4.063 3.665 9.640 1.00 91.44 86 LEU A CA 1
ATOM 698 C C . LEU A 1 86 ? -3.775 4.911 10.489 1.00 91.44 86 LEU A C 1
ATOM 700 O O . LEU A 1 86 ? -3.298 4.787 11.616 1.00 91.44 86 LEU A O 1
ATOM 704 N N . ALA A 1 87 ? -4.146 6.100 10.006 1.00 90.19 87 ALA A N 1
ATOM 705 C CA . ALA A 1 87 ? -3.993 7.351 10.746 1.00 90.19 87 ALA A CA 1
ATOM 706 C C . ALA A 1 87 ? -4.790 7.360 12.062 1.00 90.19 87 ALA A C 1
ATOM 708 O O . ALA A 1 87 ? -4.326 7.904 13.064 1.00 90.19 87 ALA A O 1
ATOM 709 N N . LEU A 1 88 ? -5.976 6.742 12.081 1.00 93.06 88 LEU A N 1
ATOM 710 C CA . LEU A 1 88 ? -6.805 6.623 13.279 1.00 93.06 88 LEU A CA 1
ATOM 711 C C . LEU A 1 88 ? -6.293 5.552 14.246 1.00 93.06 88 LEU A C 1
ATOM 713 O O . LEU A 1 88 ? -6.284 5.787 15.451 1.00 93.06 88 LEU A O 1
ATOM 717 N N . MET A 1 89 ? -5.878 4.389 13.744 1.00 91.25 89 MET A N 1
ATOM 718 C CA . MET A 1 89 ? -5.363 3.293 14.572 1.00 91.25 89 MET A CA 1
ATOM 719 C C . MET A 1 89 ? -3.961 3.568 15.126 1.00 91.25 89 MET A C 1
ATOM 721 O O . MET A 1 89 ? -3.603 3.021 16.169 1.00 91.25 89 MET A O 1
ATOM 725 N N . GLY A 1 90 ? -3.185 4.392 14.425 1.00 90.38 90 GLY A N 1
ATOM 726 C CA . GLY A 1 90 ? -1.769 4.598 14.678 1.00 90.38 90 GLY A CA 1
ATOM 727 C C . GLY A 1 90 ? -0.886 3.521 14.052 1.00 90.38 90 GLY A C 1
ATOM 728 O O . GLY A 1 90 ? -1.312 2.400 13.757 1.00 90.38 90 GLY A O 1
ATOM 729 N N . ASP A 1 91 ? 0.384 3.877 13.901 1.00 88.00 91 ASP A N 1
ATOM 730 C CA . AS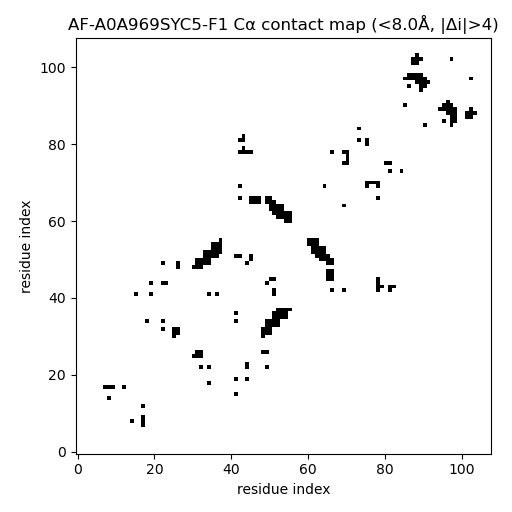P A 1 91 ? 1.455 2.999 13.467 1.00 88.00 91 ASP A CA 1
ATOM 731 C C . ASP A 1 91 ? 2.656 3.089 14.409 1.00 88.00 91 ASP A C 1
ATOM 733 O O . ASP A 1 91 ? 3.400 4.068 14.425 1.00 88.00 91 ASP A O 1
ATOM 737 N N . ALA A 1 92 ? 2.869 2.039 15.199 1.00 85.75 92 ALA A N 1
ATOM 738 C CA . ALA A 1 92 ? 4.017 1.967 16.090 1.00 85.75 92 ALA A CA 1
ATOM 739 C C . ALA A 1 92 ? 5.354 1.816 15.342 1.00 85.75 92 ALA A C 1
ATOM 741 O O . ALA A 1 92 ? 6.382 2.180 15.908 1.00 85.75 92 ALA A O 1
ATOM 742 N N . ALA A 1 93 ? 5.359 1.269 14.119 1.00 82.44 93 ALA A N 1
ATOM 743 C CA . ALA A 1 93 ? 6.580 1.144 13.325 1.00 82.44 93 ALA A CA 1
ATOM 744 C C . ALA A 1 93 ? 7.084 2.528 12.881 1.00 82.44 93 ALA A C 1
ATOM 746 O O . ALA A 1 93 ? 8.269 2.819 13.039 1.00 82.44 93 ALA A O 1
ATOM 747 N N . ASP A 1 94 ? 6.157 3.401 12.477 1.00 83.62 94 ASP A N 1
ATOM 748 C CA . ASP A 1 94 ? 6.452 4.738 11.934 1.00 83.62 94 ASP A CA 1
ATOM 749 C C . ASP A 1 94 ? 6.257 5.872 12.941 1.00 83.62 94 ASP A C 1
ATOM 751 O O . ASP A 1 94 ? 6.274 7.053 12.597 1.00 83.62 94 ASP A O 1
ATOM 755 N N . ASN A 1 95 ? 6.102 5.534 14.222 1.00 86.88 95 ASN A N 1
ATOM 756 C CA . ASN A 1 95 ? 5.871 6.492 15.305 1.00 86.88 95 ASN A CA 1
ATOM 757 C C . ASN A 1 95 ? 4.624 7.375 15.095 1.00 86.88 95 ASN A C 1
ATOM 759 O O . ASN A 1 95 ? 4.571 8.510 15.577 1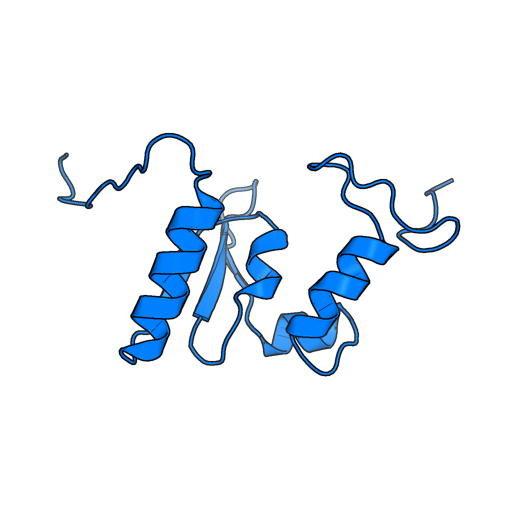.00 86.88 95 ASN A O 1
ATOM 763 N N . VAL A 1 96 ? 3.601 6.854 14.415 1.00 86.94 96 VAL A N 1
ATOM 764 C CA . VAL A 1 96 ? 2.294 7.497 14.265 1.00 86.94 96 VAL A CA 1
ATOM 765 C C . VAL A 1 96 ? 1.427 7.118 15.474 1.00 86.94 96 VAL A C 1
ATOM 767 O O . VAL A 1 96 ? 1.050 5.957 15.622 1.00 86.94 96 VAL A O 1
ATOM 770 N N . PRO A 1 97 ? 1.074 8.058 16.368 1.00 87.75 97 PRO A N 1
ATOM 771 C CA . PRO A 1 97 ? 0.424 7.728 17.640 1.00 87.75 97 PRO A CA 1
ATOM 772 C C . PRO A 1 97 ? -1.038 7.272 17.516 1.00 87.75 97 PRO A C 1
ATOM 774 O O . PRO A 1 97 ? -1.560 6.673 18.453 1.00 87.75 97 PRO A O 1
ATOM 777 N N . GLY A 1 98 ? -1.701 7.558 16.393 1.00 91.19 98 GLY A N 1
ATOM 778 C CA . GLY A 1 98 ? -3.129 7.296 16.219 1.00 91.19 98 GLY A CA 1
ATOM 779 C C . GLY A 1 98 ? -4.031 8.310 16.929 1.00 91.19 98 GLY A C 1
ATOM 780 O O . GLY A 1 98 ? -3.575 9.235 17.609 1.00 91.19 98 GLY A O 1
ATOM 781 N N . ALA A 1 99 ? -5.341 8.140 16.764 1.00 90.44 99 ALA A N 1
ATOM 782 C CA . ALA A 1 99 ? -6.348 8.950 17.434 1.00 90.44 99 ALA A CA 1
ATOM 783 C C . ALA A 1 99 ? -6.663 8.379 18.834 1.00 90.44 99 ALA A C 1
ATOM 785 O O . ALA A 1 99 ? -6.931 7.182 18.966 1.00 90.44 99 ALA A O 1
ATOM 786 N N . PRO A 1 100 ? -6.698 9.206 19.899 1.00 85.25 100 PRO A N 1
ATOM 787 C CA . PRO A 1 100 ? -6.990 8.727 21.247 1.00 85.25 100 PRO A CA 1
ATOM 788 C C . PRO A 1 100 ? -8.318 7.962 21.331 1.00 85.25 100 PRO A C 1
ATOM 790 O O . PRO A 1 100 ? -9.372 8.483 20.974 1.00 85.25 100 PRO A O 1
ATOM 793 N N . GLY A 1 101 ? -8.271 6.735 21.854 1.00 81.19 101 GLY A N 1
ATOM 794 C CA . GLY A 1 101 ? -9.457 5.891 22.039 1.00 81.19 101 GLY A CA 1
ATOM 795 C C . GLY A 1 101 ? -9.896 5.095 20.803 1.00 81.19 101 GLY A C 1
ATOM 796 O O . GLY A 1 101 ? -10.898 4.386 20.892 1.00 81.19 101 GLY A O 1
ATOM 797 N N . ILE A 1 102 ? -9.157 5.169 19.690 1.00 77.06 102 ILE A N 1
ATOM 798 C CA . ILE A 1 102 ? -9.383 4.386 18.467 1.00 77.06 102 ILE A CA 1
ATOM 799 C C . ILE A 1 102 ? -8.148 3.506 18.210 1.00 77.06 102 ILE A C 1
ATOM 801 O O . ILE A 1 102 ? -7.021 3.952 18.379 1.00 77.06 102 ILE A O 1
ATOM 805 N N . GLY A 1 103 ? -8.359 2.238 17.845 1.00 66.94 103 GLY A N 1
ATOM 806 C CA . GLY A 1 103 ? -7.291 1.244 17.665 1.00 66.94 103 GLY A CA 1
ATOM 807 C C . GLY A 1 103 ? -7.458 0.028 18.577 1.00 66.94 103 GLY A C 1
ATOM 808 O O . GLY A 1 103 ? -8.400 -0.035 19.372 1.00 66.94 103 GLY A O 1
ATOM 809 N N . ALA A 1 104 ? -6.585 -0.977 18.427 1.00 55.94 104 ALA A N 1
ATOM 810 C CA . ALA A 1 104 ? -6.654 -2.203 19.221 1.00 55.94 104 ALA A CA 1
ATOM 811 C C . ALA A 1 104 ? -6.737 -1.839 20.708 1.00 55.94 104 ALA A C 1
ATOM 813 O O . ALA A 1 104 ? -5.819 -1.228 21.253 1.00 55.94 104 ALA A O 1
ATOM 814 N N . LYS A 1 105 ? -7.871 -2.178 21.340 1.00 43.28 105 LYS A N 1
ATOM 815 C CA . LYS A 1 105 ? -8.070 -2.002 22.779 1.00 43.28 105 LYS A CA 1
ATOM 816 C C . LYS A 1 105 ? -6.823 -2.520 23.476 1.00 43.28 105 LYS A C 1
ATOM 818 O O . LYS A 1 105 ? -6.449 -3.667 23.230 1.00 43.28 105 LYS A O 1
ATOM 823 N N . ASN A 1 106 ? -6.21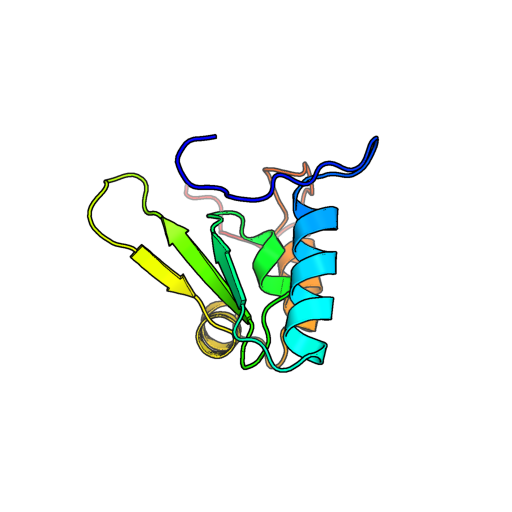6 -1.683 24.320 1.00 36.50 106 ASN A N 1
ATOM 824 C CA . ASN A 1 106 ? -5.205 -2.109 25.277 1.00 36.50 106 ASN A CA 1
ATOM 825 C C . ASN A 1 106 ? -5.635 -3.469 25.831 1.00 36.50 106 ASN A C 1
ATOM 827 O O . ASN A 1 106 ? -6.675 -3.571 26.486 1.00 36.50 106 ASN A O 1
ATOM 831 N N . SER A 1 107 ? -4.882 -4.513 25.491 1.00 30.55 107 SER A N 1
ATOM 832 C CA . SER A 1 107 ? -4.986 -5.809 26.137 1.00 30.55 107 SER A CA 1
ATOM 833 C C . SER A 1 107 ? -4.534 -5.606 27.581 1.00 30.55 107 SER A C 1
ATOM 835 O O . SER A 1 107 ? -3.338 -5.660 27.872 1.00 30.55 107 SER A O 1
ATOM 837 N N . HIS A 1 108 ? -5.483 -5.254 28.444 1.00 34.12 108 HIS A N 1
ATOM 838 C CA . HIS A 1 108 ? -5.400 -5.540 29.869 1.00 34.12 108 HIS A CA 1
ATOM 839 C C . HIS A 1 108 ? -5.761 -7.004 30.099 1.00 34.12 108 HIS A C 1
ATOM 841 O O . HIS A 1 108 ? -6.688 -7.492 29.410 1.00 34.12 108 HIS A O 1
#

pLDDT: mean 88.19, std 13.78, range [30.55, 98.06]

Solvent-accessible surface area (backbone atoms only — not comparable to full-atom values): 6771 Å² total; per-residue (Å²): 118,99,81,74,73,86,86,84,86,59,91,100,57,56,72,61,61,54,48,53,54,51,48,53,57,39,43,78,72,72,40,80,39,73,47,79,45,77,64,69,72,60,56,65,66,39,39,101,47,27,34,36,35,25,72,45,99,81,79,82,55,73,45,78,49,40,44,68,59,48,29,64,75,69,74,42,95,48,51,77,54,48,56,57,52,43,55,33,40,28,33,82,90,79,71,38,83,34,39,92,96,45,51,86,71,82,86,122

Mean predicted aligned error: 5.85 Å

Radius of gyration: 15.73 Å; Cα contacts (8 Å, |Δi|>4): 133; chains: 1; bounding box: 40×32×48 Å

Secondary structure (DSSP, 8-state):
-TT-PPP---TT--HHHHHHHHHHHHHHTT--EEEE---SGGGGG-BTTEEEEEE-TTSS-EEEE-HHHHHHHHT-SSTTHHHHHHHHH-BTTTTB---TT-SS----